Protein AF-A0A7J2YU42-F1 (afdb_monomer)

Radius of gyration: 18.14 Å; Cα contacts (8 Å, |Δi|>4): 60; chains: 1; bounding box: 50×16×52 Å

pLDDT: mean 84.02, std 6.6, range [57.03, 93.06]

Nearest PDB structures (foldseek):
  2yxh-assembly1_B  TM=6.657E-01  e=9.760E-01  Thermotoga maritima MSB8
  3hiu-assembly1_B  TM=8.303E-01  e=2.564E+00  Xanthomonas campestris pv. campestris
  4qnd-assembly1_A  TM=6.288E-01  e=1.320E+00  Vibrio sp. N418

Mean predicted aligned error: 6.69 Å

Secondary structure (DSSP, 8-state):
--HHHHHHHHHHHHHHHHHHHHHHHHHHHHH-GGGGGGS-HHHHHHHHHHHHHHHHHHHHHT-HHHHHHHHHHHHHHHHHHHHHHHHHHHHHHHHHHHHHH-

Solvent-accessible surface area (backbone atoms only — not comparable to full-atom values): 5488 Å² total; per-residue (Å²): 132,54,72,66,59,53,50,50,54,52,48,41,53,51,41,52,52,51,50,53,53,48,52,53,51,51,50,49,36,74,76,33,72,66,58,58,70,77,49,50,48,66,57,32,46,51,51,29,53,50,46,53,52,50,39,55,50,23,57,75,72,68,37,63,67,37,34,64,56,43,52,59,53,38,53,50,32,49,53,51,23,53,51,26,44,52,52,54,54,52,53,55,52,52,53,58,52,55,68,72,76,109

Foldseek 3Di:
DDPLVVVLVVLLVVLVVVLVVVVVVVVVCVVPVCVLVPDDLVNLVVQLVVLVVVLVVCVVSVNPNSNVSSVVVNVVSVVSNVVNVVVVVVVVVVVVVVVVVD

Sequence (102 aa):
MDTLAFANLLLDVASIINFIALLWMLRAIIKNRNYLRGFSVVGSFLTFISIVGFELAYHLIGNVVGFAFGWATVAFWFVAFIYTLRIKLREKRKQKENSRLS

Structure (mmCIF, N/CA/C/O backbone):
data_AF-A0A7J2YU42-F1
#
_entry.id   AF-A0A7J2YU42-F1
#
loop_
_atom_site.group_PDB
_atom_site.id
_atom_site.type_symbol
_atom_site.label_atom_id
_atom_site.label_alt_id
_atom_site.label_comp_id
_atom_site.label_asym_id
_atom_site.label_entity_id
_atom_site.label_seq_id
_atom_site.pdbx_PDB_ins_code
_atom_site.Cartn_x
_atom_site.Cartn_y
_atom_site.Cartn_z
_atom_site.occupancy
_atom_site.B_iso_or_equiv
_atom_site.auth_seq_id
_atom_site.auth_comp_id
_atom_site.auth_asym_id
_atom_site.auth_atom_id
_atom_site.pdbx_PDB_model_num
ATOM 1 N N . MET A 1 1 ? 19.285 7.638 -24.686 1.00 59.28 1 MET A N 1
ATOM 2 C CA . MET A 1 1 ? 18.315 6.915 -23.841 1.00 59.28 1 MET A CA 1
ATOM 3 C C . MET A 1 1 ? 16.945 7.196 -24.405 1.00 59.28 1 MET A C 1
ATOM 5 O O . MET A 1 1 ? 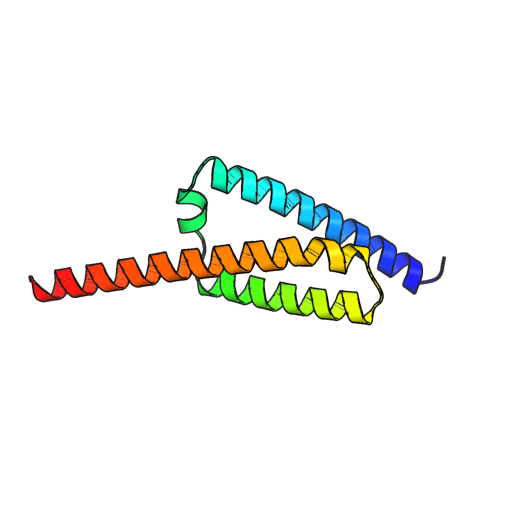16.600 8.365 -24.530 1.00 59.28 1 MET A O 1
ATOM 9 N N . ASP A 1 2 ? 16.212 6.155 -24.777 1.00 79.25 2 ASP A N 1
ATOM 10 C CA . ASP A 1 2 ? 14.858 6.309 -25.303 1.00 79.25 2 ASP A CA 1
ATOM 11 C C . ASP A 1 2 ? 13.918 6.800 -24.196 1.00 79.25 2 ASP A C 1
ATOM 13 O O . ASP A 1 2 ? 14.086 6.455 -23.023 1.00 79.25 2 ASP A O 1
ATOM 17 N N . THR A 1 3 ? 12.922 7.610 -24.554 1.00 81.88 3 THR A N 1
ATOM 18 C CA . THR A 1 3 ? 11.944 8.183 -23.610 1.00 81.88 3 THR A CA 1
ATOM 19 C C . THR A 1 3 ? 11.228 7.109 -22.787 1.00 81.88 3 THR A C 1
ATOM 21 O O . THR A 1 3 ? 10.998 7.305 -21.597 1.00 81.88 3 THR A O 1
ATOM 24 N N . LEU A 1 4 ? 10.959 5.944 -23.385 1.00 80.62 4 LEU A N 1
ATOM 25 C CA . LEU A 1 4 ? 10.412 4.765 -22.703 1.00 80.62 4 LEU A CA 1
ATOM 26 C C . LEU A 1 4 ? 11.372 4.170 -21.663 1.00 80.62 4 LEU A C 1
ATOM 28 O O . LEU A 1 4 ? 10.944 3.812 -20.569 1.00 80.62 4 LEU A O 1
ATOM 32 N N . ALA A 1 5 ? 12.669 4.098 -21.968 1.00 82.88 5 ALA A N 1
ATOM 33 C CA . ALA A 1 5 ? 13.669 3.587 -21.032 1.00 82.88 5 ALA A CA 1
ATOM 34 C C . ALA A 1 5 ? 13.836 4.526 -19.828 1.00 82.88 5 ALA A C 1
ATOM 36 O O . ALA A 1 5 ? 13.938 4.070 -18.690 1.00 82.88 5 ALA A O 1
ATOM 37 N N . PHE A 1 6 ? 13.800 5.841 -20.066 1.00 85.88 6 PHE A N 1
ATOM 38 C CA . PHE A 1 6 ? 13.822 6.834 -18.995 1.00 85.88 6 PHE A CA 1
ATOM 39 C C . PHE A 1 6 ? 12.551 6.781 -18.129 1.00 85.88 6 PHE A C 1
ATOM 41 O O . PHE A 1 6 ? 12.644 6.824 -16.904 1.00 85.88 6 PHE A O 1
ATOM 48 N N . ALA A 1 7 ? 11.373 6.621 -18.744 1.00 84.94 7 ALA A N 1
ATOM 49 C CA . ALA A 1 7 ? 10.113 6.452 -18.021 1.00 84.94 7 ALA A CA 1
ATOM 50 C C . ALA A 1 7 ? 10.115 5.190 -17.144 1.00 84.94 7 ALA A C 1
ATOM 52 O O . ALA A 1 7 ? 9.755 5.268 -15.972 1.00 84.94 7 ALA A O 1
ATOM 53 N N . ASN A 1 8 ? 10.584 4.053 -17.667 1.00 84.06 8 ASN A N 1
ATOM 54 C CA . ASN A 1 8 ? 10.698 2.817 -16.889 1.00 84.06 8 ASN A CA 1
ATOM 55 C C . ASN A 1 8 ? 11.640 2.968 -15.694 1.00 84.06 8 ASN A C 1
ATOM 57 O O . ASN A 1 8 ? 11.278 2.573 -14.591 1.00 84.06 8 ASN A O 1
ATOM 61 N N . LEU A 1 9 ? 12.783 3.632 -15.875 1.00 86.38 9 LEU A N 1
ATOM 62 C CA . LEU A 1 9 ? 13.718 3.891 -14.782 1.00 86.38 9 LEU A CA 1
ATOM 63 C C . LEU A 1 9 ? 13.099 4.769 -13.680 1.00 86.38 9 LEU A C 1
ATOM 65 O O . LEU A 1 9 ? 13.293 4.502 -12.495 1.00 86.38 9 LEU A O 1
ATOM 69 N N . LEU A 1 10 ? 12.315 5.790 -14.043 1.00 88.25 10 LEU A N 1
ATOM 70 C CA . LEU A 1 10 ? 11.583 6.601 -13.063 1.00 88.25 10 LEU A CA 1
ATOM 71 C C . LEU A 1 10 ? 10.525 5.785 -12.310 1.00 88.25 10 LEU A C 1
ATOM 73 O O . LEU A 1 10 ? 10.381 5.945 -11.096 1.00 88.25 10 LEU A O 1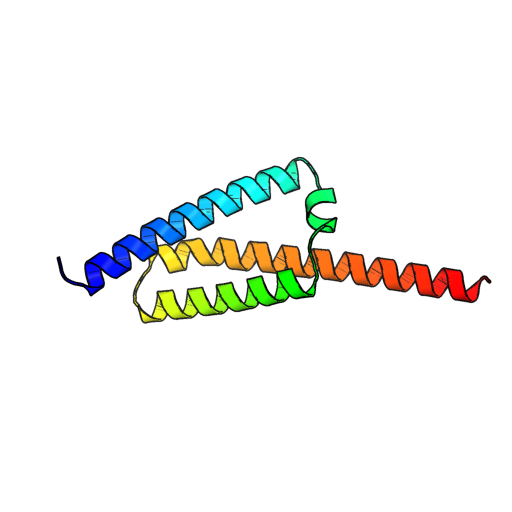
ATOM 77 N N . LEU A 1 11 ? 9.802 4.907 -13.009 1.00 87.31 11 LEU A N 1
ATOM 78 C CA . LEU A 1 11 ? 8.803 4.022 -12.406 1.00 87.31 11 LEU A CA 1
ATOM 79 C C . LEU A 1 11 ? 9.436 2.988 -11.465 1.00 87.31 11 LEU A C 1
ATOM 81 O O . LEU A 1 11 ? 8.871 2.706 -10.405 1.00 87.31 11 LEU A O 1
ATOM 85 N N . ASP A 1 12 ? 10.624 2.484 -11.794 1.00 83.62 12 ASP A N 1
ATOM 86 C CA . ASP A 1 12 ? 11.388 1.583 -10.928 1.00 83.62 12 ASP A CA 1
ATOM 87 C C . ASP A 1 12 ? 11.783 2.285 -9.628 1.00 83.62 12 ASP A C 1
ATOM 89 O O . ASP A 1 12 ? 11.524 1.779 -8.533 1.00 83.62 12 ASP A O 1
ATOM 93 N N . VAL A 1 13 ? 12.340 3.496 -9.731 1.00 88.62 13 VAL A N 1
ATOM 94 C CA . VAL A 1 13 ? 12.712 4.307 -8.561 1.00 88.62 13 VAL A CA 1
ATOM 95 C C . VAL A 1 13 ? 11.483 4.626 -7.707 1.00 88.62 13 VAL A C 1
ATOM 97 O O . VAL A 1 13 ? 11.525 4.466 -6.485 1.00 88.62 13 VAL A O 1
ATOM 100 N N . ALA A 1 14 ? 10.371 5.023 -8.330 1.00 87.50 14 ALA A N 1
ATOM 101 C CA . ALA A 1 14 ? 9.119 5.285 -7.625 1.00 87.50 14 ALA A CA 1
ATOM 102 C C . ALA A 1 14 ? 8.604 4.035 -6.890 1.00 87.50 14 ALA A C 1
ATOM 104 O O . ALA A 1 14 ? 8.191 4.124 -5.731 1.00 87.50 14 ALA A O 1
ATOM 105 N N . SER A 1 15 ? 8.684 2.866 -7.528 1.00 84.00 15 SER A N 1
ATOM 106 C CA . SER A 1 15 ? 8.272 1.586 -6.943 1.00 84.00 15 SER A CA 1
ATOM 107 C C . SER A 1 15 ? 9.135 1.200 -5.740 1.00 84.00 15 SER A C 1
ATOM 109 O O . SER A 1 15 ? 8.600 0.795 -4.707 1.00 84.00 15 SER A O 1
ATOM 111 N N . ILE A 1 16 ? 10.454 1.405 -5.821 1.00 86.19 16 ILE A N 1
ATOM 112 C CA . ILE A 1 16 ? 11.387 1.165 -4.708 1.00 86.19 16 ILE A CA 1
ATOM 113 C C . ILE A 1 16 ? 11.078 2.092 -3.527 1.00 86.19 16 ILE A C 1
ATOM 115 O O . ILE A 1 16 ? 10.982 1.633 -2.387 1.00 86.19 16 ILE A O 1
ATOM 119 N N . ILE A 1 17 ? 10.887 3.389 -3.781 1.00 89.88 17 ILE A N 1
ATOM 120 C CA . ILE A 1 17 ? 10.549 4.364 -2.731 1.00 89.88 17 ILE A CA 1
ATOM 121 C C . ILE A 1 17 ? 9.223 3.988 -2.062 1.00 89.88 17 ILE A C 1
ATOM 123 O O . ILE A 1 17 ? 9.129 3.992 -0.831 1.00 89.88 17 ILE A O 1
ATOM 127 N N . ASN A 1 18 ? 8.216 3.614 -2.854 1.00 87.81 18 ASN A N 1
ATOM 128 C CA . ASN A 1 18 ? 6.923 3.175 -2.339 1.00 87.81 18 ASN A CA 1
ATOM 129 C C . ASN A 1 18 ? 7.060 1.924 -1.456 1.00 87.81 18 ASN A C 1
ATOM 131 O O . ASN A 1 18 ? 6.479 1.854 -0.372 1.00 87.81 18 ASN A O 1
ATOM 135 N N . PHE A 1 19 ? 7.895 0.967 -1.863 1.00 84.69 19 PHE A N 1
ATOM 136 C CA . PHE A 1 19 ? 8.170 -0.228 -1.071 1.00 84.69 19 PHE A CA 1
ATOM 137 C C 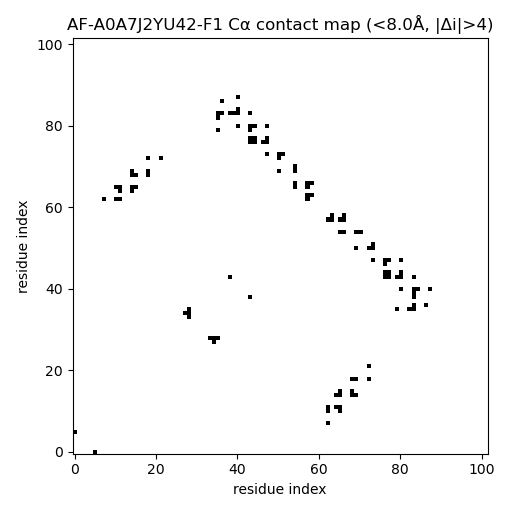. PHE A 1 19 ? 8.848 0.102 0.270 1.00 84.69 19 PHE A C 1
ATOM 139 O O . PHE A 1 19 ? 8.445 -0.414 1.314 1.00 84.69 19 PHE A O 1
ATOM 146 N N . ILE A 1 20 ? 9.821 1.020 0.289 1.00 90.31 20 ILE A N 1
ATOM 147 C CA . ILE A 1 20 ? 10.468 1.481 1.532 1.00 90.31 20 ILE A CA 1
ATOM 148 C C . ILE A 1 20 ? 9.452 2.159 2.461 1.00 90.31 20 ILE A C 1
ATOM 150 O O . ILE A 1 20 ? 9.421 1.869 3.663 1.00 90.31 20 ILE A O 1
ATOM 154 N N . ALA A 1 21 ? 8.592 3.024 1.917 1.00 88.75 21 ALA A N 1
ATOM 155 C CA . ALA A 1 21 ? 7.529 3.673 2.681 1.00 88.75 21 ALA A CA 1
ATOM 156 C C . ALA A 1 21 ? 6.572 2.640 3.300 1.00 88.75 21 ALA A C 1
ATOM 158 O O . ALA A 1 21 ? 6.188 2.755 4.469 1.00 88.75 21 ALA A O 1
ATOM 159 N N . LEU A 1 22 ? 6.254 1.581 2.554 1.00 88.38 22 LEU A N 1
ATOM 160 C CA . LEU A 1 22 ? 5.436 0.478 3.040 1.00 88.38 22 LEU A CA 1
ATOM 161 C C . LEU A 1 22 ? 6.108 -0.292 4.181 1.00 88.38 22 LEU A C 1
ATOM 163 O O . LEU A 1 22 ? 5.450 -0.584 5.180 1.00 88.38 22 LEU A O 1
ATOM 167 N N . LEU A 1 23 ? 7.414 -0.568 4.094 1.00 89.31 23 LEU A N 1
ATOM 168 C CA . LEU A 1 23 ? 8.170 -1.201 5.183 1.00 89.31 23 LEU A CA 1
ATOM 169 C C . LEU A 1 23 ? 8.175 -0.342 6.454 1.00 89.31 23 LEU A C 1
ATOM 171 O O . LEU A 1 23 ? 8.013 -0.862 7.562 1.00 89.31 23 LEU A O 1
ATOM 175 N N . TRP A 1 24 ? 8.321 0.976 6.317 1.00 90.88 24 TRP A N 1
ATOM 176 C CA . TRP A 1 24 ? 8.219 1.902 7.448 1.00 90.88 24 TRP A CA 1
ATOM 177 C C . TRP A 1 24 ? 6.828 1.898 8.072 1.00 90.88 24 TRP A C 1
ATOM 179 O O . TRP A 1 24 ? 6.702 1.860 9.300 1.00 90.88 24 TRP A O 1
ATOM 189 N N . MET A 1 25 ? 5.784 1.876 7.247 1.00 87.75 25 MET A N 1
ATOM 190 C CA . MET A 1 25 ? 4.411 1.804 7.730 1.00 87.75 25 MET A CA 1
ATOM 191 C C . MET A 1 25 ? 4.129 0.472 8.427 1.00 87.75 25 MET A C 1
ATOM 193 O O . MET A 1 25 ? 3.554 0.455 9.516 1.00 87.75 25 MET A O 1
ATOM 197 N N . LEU A 1 26 ? 4.613 -0.641 7.872 1.00 87.75 26 LEU A N 1
ATOM 198 C CA . LEU A 1 26 ? 4.522 -1.958 8.495 1.00 87.75 26 LEU A CA 1
ATOM 199 C C . LEU A 1 26 ? 5.225 -1.970 9.859 1.00 87.75 26 LEU A C 1
ATOM 201 O O . LEU A 1 26 ? 4.649 -2.426 10.848 1.00 87.75 26 LEU A O 1
ATOM 205 N N . ARG A 1 27 ? 6.427 -1.388 9.951 1.00 88.88 27 ARG A N 1
ATOM 206 C CA . ARG A 1 27 ? 7.147 -1.218 11.222 1.00 88.88 27 ARG A CA 1
ATOM 207 C C . ARG A 1 27 ? 6.340 -0.392 12.228 1.00 88.88 27 ARG A C 1
ATOM 209 O O . ARG A 1 27 ? 6.280 -0.763 13.402 1.00 88.88 27 ARG A O 1
ATOM 216 N N . ALA A 1 28 ? 5.710 0.700 11.794 1.00 87.25 28 ALA A N 1
ATOM 217 C CA . ALA A 1 28 ? 4.866 1.532 12.653 1.00 87.25 28 ALA A CA 1
ATOM 218 C C . ALA A 1 28 ? 3.645 0.761 13.183 1.00 87.25 28 ALA A C 1
ATOM 220 O O . ALA A 1 28 ? 3.330 0.856 14.369 1.00 87.25 28 ALA A O 1
ATOM 221 N N . ILE A 1 29 ? 3.016 -0.062 12.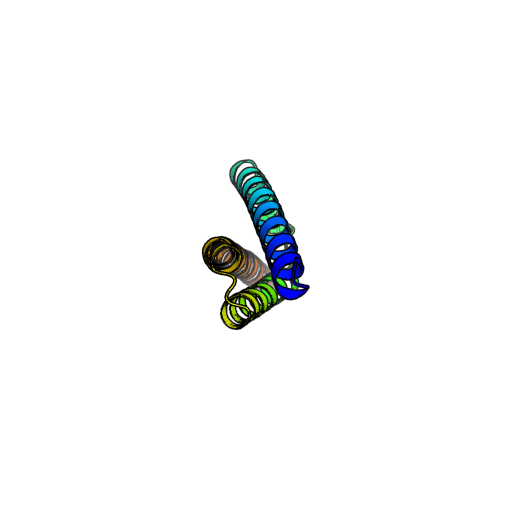340 1.00 85.81 29 ILE A N 1
ATOM 222 C CA . ILE A 1 29 ? 1.870 -0.909 12.704 1.00 85.81 29 ILE A CA 1
ATOM 223 C C . ILE A 1 29 ? 2.273 -2.005 13.695 1.00 85.81 29 ILE A C 1
ATOM 225 O O . ILE A 1 29 ? 1.558 -2.245 14.669 1.00 85.81 29 ILE A O 1
ATOM 229 N N . ILE A 1 30 ? 3.424 -2.653 13.482 1.00 85.44 30 ILE A N 1
ATOM 230 C CA . ILE A 1 30 ? 3.951 -3.673 14.402 1.00 85.44 30 ILE A CA 1
ATOM 231 C C . ILE A 1 30 ? 4.252 -3.047 15.769 1.00 85.44 30 ILE A C 1
ATOM 233 O O . ILE A 1 30 ? 3.903 -3.628 16.797 1.00 85.44 30 ILE A O 1
ATOM 237 N N . LYS A 1 31 ? 4.848 -1.846 15.790 1.00 86.62 31 LYS A N 1
ATOM 238 C CA . LYS A 1 31 ? 5.154 -1.114 17.028 1.00 86.62 31 LYS A CA 1
ATOM 239 C C . LYS A 1 31 ? 3.893 -0.604 17.733 1.00 86.62 31 LYS A C 1
ATOM 241 O O . LYS A 1 31 ? 3.845 -0.593 18.959 1.00 86.62 31 LYS A O 1
ATOM 246 N N . ASN A 1 32 ? 2.879 -0.179 16.981 1.00 85.06 32 ASN A N 1
ATOM 247 C CA . ASN A 1 32 ? 1.625 0.327 17.522 1.00 85.06 32 ASN A CA 1
ATOM 248 C C . ASN A 1 32 ? 0.425 -0.148 16.691 1.00 85.06 32 ASN A C 1
ATOM 250 O O . ASN A 1 32 ? 0.056 0.455 15.684 1.00 85.06 32 ASN A O 1
ATOM 254 N N . ARG A 1 33 ? -0.266 -1.183 17.182 1.00 73.25 33 ARG A N 1
ATOM 255 C CA . ARG A 1 33 ? -1.459 -1.743 16.521 1.00 73.25 33 ARG A CA 1
ATOM 256 C C . ARG A 1 33 ? -2.632 -0.758 16.422 1.00 73.25 33 ARG A C 1
ATOM 258 O O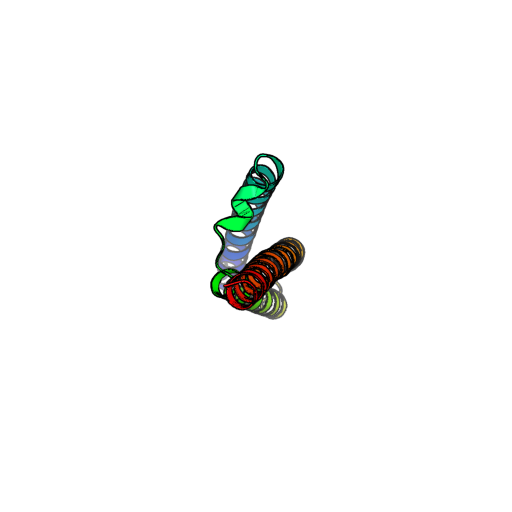 . ARG A 1 33 ? -3.522 -0.958 15.595 1.00 73.25 33 ARG A O 1
ATOM 265 N N . ASN A 1 34 ? -2.643 0.313 17.227 1.00 78.19 34 ASN A N 1
ATOM 266 C CA . ASN A 1 34 ? -3.645 1.375 17.112 1.00 78.19 34 ASN A CA 1
ATOM 267 C C . ASN A 1 34 ? -3.407 2.294 15.907 1.00 78.19 34 ASN A C 1
ATOM 269 O O . ASN A 1 34 ? -4.318 3.036 15.556 1.00 78.19 34 ASN A O 1
ATOM 273 N N . TYR A 1 35 ? -2.252 2.224 15.235 1.00 78.94 35 TYR A N 1
ATOM 274 C CA . TYR A 1 35 ? -1.970 3.024 14.039 1.00 78.94 35 TYR A CA 1
ATOM 275 C C . TYR A 1 35 ? -3.023 2.802 12.939 1.00 78.94 35 TYR A C 1
ATOM 277 O O . TYR A 1 35 ? -3.541 3.750 12.355 1.00 78.94 35 TYR A O 1
ATOM 285 N N . LEU A 1 36 ? -3.453 1.549 12.756 1.00 74.12 36 LEU A N 1
ATOM 286 C CA . LEU A 1 36 ? -4.506 1.182 11.806 1.00 74.12 36 LEU A CA 1
ATOM 287 C C . LEU A 1 36 ? -5.908 1.692 12.191 1.00 74.12 36 LEU A C 1
ATOM 289 O O . LEU A 1 36 ? -6.805 1.680 11.352 1.00 74.12 36 LEU A O 1
ATOM 293 N N . ARG A 1 37 ? -6.134 2.140 13.436 1.00 73.25 37 ARG A N 1
ATOM 294 C CA . ARG A 1 37 ? -7.430 2.714 13.851 1.00 73.25 37 ARG A CA 1
ATOM 295 C C . ARG A 1 37 ? -7.647 4.121 13.298 1.00 73.25 37 ARG A C 1
ATOM 297 O O . ARG A 1 37 ? -8.792 4.540 13.199 1.00 73.25 37 ARG A O 1
ATOM 304 N N . GLY A 1 38 ? -6.578 4.829 12.926 1.00 76.62 38 GLY A N 1
ATOM 305 C CA . GLY A 1 38 ? -6.665 6.154 12.304 1.00 76.62 38 GLY A CA 1
ATOM 306 C C . GLY A 1 38 ? -7.049 6.122 10.822 1.00 76.62 38 GLY A C 1
ATOM 307 O O . GLY A 1 38 ? -7.241 7.170 10.215 1.00 76.62 38 GLY A O 1
ATOM 308 N N . PHE A 1 39 ? -7.145 4.936 10.215 1.00 83.38 39 PHE A N 1
ATOM 309 C CA . PHE A 1 39 ? -7.371 4.806 8.781 1.00 83.38 39 PHE A CA 1
ATOM 310 C C . PHE A 1 39 ? -8.868 4.840 8.458 1.00 83.38 39 PHE A C 1
ATOM 312 O O . PHE A 1 39 ? -9.680 4.143 9.068 1.00 83.38 39 PHE A O 1
ATOM 319 N N . SER A 1 40 ? -9.235 5.612 7.435 1.00 86.06 40 SER A N 1
ATOM 320 C CA . SER A 1 40 ? -10.592 5.596 6.888 1.00 86.06 40 SER A CA 1
ATOM 321 C C . SER A 1 40 ? -10.831 4.324 6.071 1.00 86.06 40 SER A C 1
ATOM 323 O O . SER A 1 40 ? -10.004 3.942 5.240 1.00 86.06 40 SER A O 1
ATOM 325 N N . VAL A 1 41 ? -11.998 3.696 6.248 1.00 86.62 41 VAL A N 1
ATOM 326 C CA . VAL A 1 41 ? -12.438 2.551 5.424 1.00 86.62 41 VAL A CA 1
ATOM 327 C C . VAL A 1 41 ? -12.487 2.931 3.943 1.00 86.62 41 VAL A C 1
ATOM 329 O O . VAL A 1 41 ? -12.009 2.182 3.101 1.00 86.62 41 VAL A O 1
ATOM 332 N N . VAL A 1 42 ? -13.015 4.117 3.623 1.00 89.31 42 VAL A N 1
ATOM 333 C CA . VAL A 1 42 ? -13.098 4.594 2.232 1.00 89.31 42 VAL A CA 1
ATOM 334 C C . VAL A 1 42 ? -11.704 4.884 1.687 1.00 89.31 42 VAL A C 1
ATOM 336 O O . VAL A 1 42 ? -11.393 4.479 0.576 1.00 89.31 42 VAL A O 1
ATOM 339 N N . GLY A 1 43 ? -10.845 5.520 2.489 1.00 86.69 43 GLY A N 1
ATOM 340 C CA . GLY A 1 43 ? -9.466 5.807 2.089 1.00 86.69 43 GLY A CA 1
ATOM 341 C C . GLY A 1 43 ? -8.682 4.530 1.789 1.00 86.69 43 GLY A C 1
ATOM 342 O O . GLY A 1 43 ? -8.124 4.395 0.712 1.00 86.69 43 GLY A O 1
ATOM 343 N N . SER A 1 44 ? -8.713 3.553 2.699 1.00 88.12 44 SER A N 1
ATOM 344 C CA . SER A 1 44 ? -8.031 2.265 2.498 1.00 88.12 44 SER A CA 1
ATOM 345 C C . SER A 1 44 ? -8.574 1.470 1.305 1.00 88.12 44 SER A C 1
ATOM 347 O O . SER A 1 44 ? -7.786 0.853 0.592 1.00 88.12 44 SER A O 1
ATOM 349 N N . PHE A 1 45 ? -9.881 1.532 1.036 1.00 89.75 45 PHE A N 1
ATOM 350 C CA . PHE A 1 45 ? -10.485 0.923 -0.152 1.00 89.75 45 PHE A CA 1
ATOM 351 C C . PHE A 1 45 ? -10.040 1.589 -1.459 1.00 89.75 45 PHE A C 1
ATOM 353 O O . PHE A 1 45 ? -9.631 0.901 -2.392 1.00 89.75 45 PHE A O 1
ATOM 360 N N . LEU A 1 46 ? -10.097 2.923 -1.521 1.00 93.06 46 LEU A N 1
ATOM 361 C CA . LEU A 1 46 ? -9.671 3.678 -2.699 1.00 93.06 46 LEU A CA 1
ATOM 362 C C . LEU A 1 46 ? -8.185 3.455 -2.977 1.00 93.06 46 LEU A C 1
ATOM 364 O O . LEU A 1 46 ? -7.821 3.196 -4.118 1.00 93.06 46 LEU A O 1
ATOM 368 N N . THR A 1 47 ? -7.340 3.469 -1.943 1.00 90.56 47 THR A N 1
ATOM 369 C CA . THR A 1 47 ? -5.911 3.181 -2.097 1.00 90.56 47 THR A CA 1
ATOM 370 C C . THR A 1 47 ? -5.680 1.767 -2.622 1.00 90.56 47 THR A C 1
ATOM 372 O O . THR A 1 47 ? -4.890 1.592 -3.545 1.00 90.56 47 THR A O 1
ATOM 375 N N . PHE A 1 48 ? -6.400 0.768 -2.098 1.00 90.81 48 PHE A N 1
ATOM 376 C CA . PHE A 1 48 ? -6.326 -0.604 -2.601 1.00 90.81 48 PHE A CA 1
ATOM 377 C C . PHE A 1 48 ? -6.657 -0.687 -4.100 1.00 90.81 48 PHE A C 1
ATOM 379 O O . PHE A 1 48 ? -5.852 -1.219 -4.860 1.00 90.81 48 PHE A O 1
ATOM 386 N N . ILE A 1 49 ? -7.782 -0.111 -4.544 1.00 92.12 49 ILE A N 1
ATOM 387 C CA . ILE A 1 49 ? -8.164 -0.110 -5.968 1.00 92.12 49 ILE A CA 1
ATOM 388 C C . ILE A 1 49 ? -7.127 0.620 -6.822 1.00 92.12 49 ILE A C 1
ATOM 390 O O . ILE A 1 49 ? -6.747 0.114 -7.876 1.00 92.12 49 ILE A O 1
ATOM 394 N N . SER A 1 50 ? -6.644 1.779 -6.369 1.00 91.31 50 SER A N 1
ATOM 395 C CA . SER A 1 50 ? -5.627 2.541 -7.095 1.00 91.31 50 SER A CA 1
ATOM 396 C C . SER A 1 50 ? -4.365 1.715 -7.327 1.00 91.31 50 SER A C 1
ATOM 398 O O . SER A 1 50 ? -3.838 1.718 -8.434 1.00 91.31 50 SER A O 1
ATOM 400 N N . ILE A 1 51 ? -3.899 0.964 -6.324 1.00 89.69 51 ILE A N 1
ATOM 401 C CA . ILE A 1 51 ? -2.699 0.125 -6.458 1.00 89.69 51 ILE A CA 1
ATOM 402 C C . ILE A 1 51 ? -2.944 -1.044 -7.413 1.00 89.69 51 ILE A C 1
ATOM 404 O O . ILE A 1 51 ? -2.069 -1.341 -8.218 1.00 89.69 51 ILE A O 1
ATOM 408 N N . VAL A 1 52 ? -4.130 -1.664 -7.391 1.00 90.44 52 VAL A N 1
ATOM 409 C CA . VAL A 1 52 ? -4.492 -2.672 -8.406 1.00 90.44 52 VAL A CA 1
ATOM 410 C C . VAL A 1 52 ? -4.462 -2.064 -9.815 1.00 90.44 52 VAL A C 1
ATOM 412 O O . VAL A 1 52 ? -3.975 -2.695 -10.749 1.00 90.44 52 VAL A O 1
ATOM 415 N N . GLY A 1 53 ? -4.922 -0.820 -9.974 1.00 88.75 53 GLY A N 1
ATOM 416 C CA . GLY A 1 53 ? -4.815 -0.083 -11.235 1.00 88.75 53 GLY A CA 1
ATOM 417 C C . GLY A 1 53 ? -3.365 0.175 -11.662 1.00 88.75 53 GLY A C 1
ATOM 418 O O . GLY A 1 53 ? -3.029 -0.021 -12.829 1.00 88.75 53 GLY A O 1
ATOM 419 N N . PHE A 1 54 ? -2.494 0.559 -10.724 1.00 86.12 54 PHE A N 1
ATOM 420 C CA . PHE A 1 54 ? -1.063 0.734 -10.991 1.00 86.12 54 PHE A CA 1
ATOM 421 C C . PHE A 1 54 ? -0.377 -0.577 -11.388 1.00 86.12 54 PHE A C 1
ATOM 423 O O . PHE A 1 54 ? 0.425 -0.571 -12.314 1.00 86.12 54 PHE A O 1
ATOM 430 N N . GLU A 1 55 ? -0.730 -1.700 -10.762 1.00 86.94 55 GLU A N 1
ATOM 431 C CA . GLU A 1 55 ? -0.227 -3.027 -11.139 1.00 86.94 55 GLU A CA 1
ATOM 432 C C . GLU A 1 55 ? -0.571 -3.395 -12.583 1.00 86.94 55 GLU A C 1
ATOM 434 O O . GLU A 1 55 ? 0.288 -3.835 -13.350 1.00 86.94 55 GLU A O 1
ATOM 439 N N . LEU A 1 56 ? -1.817 -3.146 -12.995 1.00 86.88 56 LEU A N 1
ATOM 440 C CA . LEU A 1 56 ? -2.227 -3.347 -14.383 1.00 86.88 56 LEU A CA 1
ATOM 441 C C . LEU A 1 56 ? -1.446 -2.435 -15.338 1.00 86.88 56 LEU A C 1
ATOM 443 O O . LEU A 1 56 ? -1.034 -2.883 -16.408 1.00 86.88 56 LEU A O 1
ATOM 447 N N . ALA A 1 57 ? -1.192 -1.182 -14.950 1.00 85.12 57 ALA A N 1
ATOM 448 C CA . ALA A 1 57 ? -0.380 -0.262 -15.743 1.00 85.12 57 ALA A CA 1
ATOM 449 C C . ALA A 1 57 ? 1.078 -0.740 -15.871 1.00 85.12 57 ALA A C 1
ATOM 451 O O . ALA A 1 57 ? 1.626 -0.720 -16.973 1.00 85.12 57 ALA A O 1
ATOM 452 N N . TYR A 1 58 ? 1.692 -1.230 -14.789 1.00 82.88 58 TYR A N 1
ATOM 453 C CA . TYR A 1 58 ? 3.046 -1.791 -14.828 1.00 82.88 58 TYR A CA 1
ATOM 454 C C . TYR A 1 58 ? 3.136 -3.025 -15.721 1.00 82.88 58 TYR A C 1
ATOM 456 O O . TYR A 1 58 ? 4.084 -3.140 -16.500 1.00 82.88 58 TYR A O 1
ATOM 464 N N . HIS A 1 59 ? 2.127 -3.897 -15.676 1.00 83.38 59 HIS A N 1
ATOM 465 C CA . HIS A 1 59 ? 2.046 -5.049 -16.568 1.00 83.38 59 HIS A CA 1
ATOM 466 C C . HIS A 1 59 ? 1.978 -4.627 -18.044 1.00 83.38 59 HIS A C 1
ATOM 468 O O . HIS A 1 59 ? 2.723 -5.154 -18.867 1.00 83.38 59 HIS A O 1
ATOM 474 N N . LEU A 1 60 ? 1.143 -3.635 -18.374 1.00 84.69 60 LEU A N 1
ATOM 475 C CA . LEU A 1 60 ? 0.992 -3.126 -19.744 1.00 84.69 60 LEU A CA 1
ATOM 476 C C . LEU A 1 60 ? 2.255 -2.432 -20.276 1.00 84.69 60 LEU A C 1
ATOM 478 O O . LEU A 1 60 ? 2.530 -2.495 -21.471 1.00 84.69 60 LEU A O 1
ATOM 482 N N . ILE A 1 61 ? 3.022 -1.781 -19.401 1.00 84.00 61 ILE A N 1
ATOM 483 C CA . ILE A 1 61 ? 4.266 -1.076 -19.752 1.00 84.00 61 ILE A CA 1
ATOM 484 C C . ILE A 1 61 ? 5.476 -2.041 -19.795 1.00 84.00 61 ILE A C 1
ATOM 486 O O . ILE A 1 61 ? 6.557 -1.674 -20.255 1.00 84.00 61 ILE A O 1
ATOM 490 N N . GLY A 1 62 ? 5.305 -3.297 -19.364 1.00 79.88 62 GLY A N 1
ATOM 491 C CA . GLY A 1 62 ? 6.383 -4.290 -19.301 1.00 79.88 62 GLY A CA 1
ATOM 492 C C . GLY A 1 62 ? 7.361 -4.050 -18.146 1.00 79.88 62 GLY A C 1
ATOM 493 O O . GLY A 1 62 ? 8.487 -4.550 -18.174 1.00 79.88 62 GLY A O 1
ATOM 494 N N . ASN A 1 63 ? 6.953 -3.289 -17.126 1.00 78.94 63 ASN A N 1
ATOM 495 C CA . ASN A 1 63 ? 7.772 -3.015 -15.952 1.00 78.94 63 ASN A CA 1
ATOM 496 C C . ASN A 1 63 ? 7.635 -4.150 -14.920 1.00 78.94 63 ASN A C 1
ATOM 498 O O . ASN A 1 63 ? 6.757 -4.151 -14.056 1.00 78.94 63 ASN A O 1
ATOM 502 N N . VAL A 1 64 ? 8.537 -5.128 -15.020 1.00 76.56 64 VAL A N 1
ATOM 503 C CA . VAL A 1 64 ? 8.551 -6.334 -14.176 1.00 76.56 64 VAL A CA 1
ATOM 504 C C . VAL A 1 64 ? 8.898 -6.024 -12.715 1.00 76.56 64 VAL A C 1
ATOM 506 O O . VAL A 1 64 ? 8.398 -6.695 -11.814 1.00 76.56 64 VAL A O 1
ATOM 509 N N . VAL A 1 65 ? 9.735 -5.011 -12.465 1.00 74.88 65 VAL A N 1
ATOM 510 C CA . VAL A 1 65 ? 10.183 -4.645 -11.111 1.00 74.88 65 VAL A CA 1
ATOM 511 C C . VAL A 1 65 ? 9.031 -4.014 -10.333 1.00 74.88 65 VAL A C 1
ATOM 513 O O . VAL A 1 65 ? 8.712 -4.471 -9.234 1.00 74.88 65 VAL A O 1
ATOM 516 N N . GLY A 1 66 ? 8.365 -3.020 -10.928 1.00 74.38 66 GLY A N 1
ATOM 517 C CA . GLY A 1 66 ? 7.163 -2.401 -10.372 1.00 74.38 66 GLY A CA 1
ATOM 518 C C . GLY A 1 66 ? 6.066 -3.429 -10.108 1.00 74.38 66 GLY A C 1
ATOM 519 O O . GLY A 1 66 ? 5.535 -3.465 -9.001 1.00 74.38 66 GLY A O 1
ATOM 520 N N . PHE A 1 67 ? 5.833 -4.330 -11.068 1.00 77.38 67 PHE A N 1
ATOM 521 C CA . PHE A 1 67 ? 4.843 -5.402 -10.950 1.00 77.38 67 PHE A CA 1
ATOM 522 C C . PHE A 1 67 ? 5.148 -6.373 -9.795 1.00 77.38 67 PHE A C 1
ATOM 524 O O . PHE A 1 67 ? 4.295 -6.687 -8.969 1.00 77.38 67 PHE A O 1
ATOM 531 N N . ALA A 1 68 ? 6.393 -6.847 -9.672 1.00 77.75 68 ALA A N 1
ATOM 532 C CA . ALA A 1 68 ? 6.756 -7.788 -8.611 1.00 77.75 68 ALA A CA 1
ATOM 533 C C . ALA A 1 68 ? 6.629 -7.169 -7.205 1.00 77.75 68 ALA A C 1
ATOM 535 O O . ALA A 1 68 ? 6.127 -7.816 -6.281 1.00 77.75 68 ALA A O 1
ATOM 536 N N . PHE A 1 69 ? 7.061 -5.915 -7.030 1.00 77.50 69 PHE A N 1
ATOM 537 C CA . PHE A 1 69 ? 7.011 -5.241 -5.730 1.00 77.50 69 PHE A CA 1
ATOM 538 C C . PHE A 1 69 ? 5.623 -4.715 -5.365 1.00 77.50 69 PHE A C 1
ATOM 540 O O . PHE A 1 69 ? 5.269 -4.681 -4.178 1.00 77.50 69 PHE A O 1
ATOM 547 N N . GLY A 1 70 ? 4.812 -4.297 -6.333 1.00 80.38 70 GLY A N 1
ATOM 548 C CA . GLY A 1 70 ? 3.516 -3.721 -6.013 1.00 80.38 70 GLY A CA 1
ATOM 549 C C . GLY A 1 70 ? 2.477 -4.763 -5.591 1.00 80.38 70 GLY A C 1
ATOM 550 O O . GLY A 1 70 ? 1.602 -4.410 -4.803 1.00 80.38 70 GLY A O 1
ATOM 551 N N . TRP A 1 71 ? 2.647 -6.064 -5.870 1.00 84.06 71 TRP A N 1
ATOM 552 C CA . TRP A 1 71 ? 1.830 -7.122 -5.237 1.00 84.06 71 TRP A CA 1
ATOM 553 C C . TRP A 1 71 ? 1.934 -7.160 -3.706 1.00 84.06 71 TRP A C 1
ATOM 555 O O . TRP A 1 71 ? 0.927 -7.369 -3.022 1.00 84.06 71 TRP A O 1
ATOM 565 N N . ALA A 1 72 ? 3.115 -6.895 -3.138 1.00 85.62 72 ALA A N 1
ATOM 566 C CA . ALA A 1 72 ? 3.259 -6.754 -1.685 1.00 85.62 72 ALA A CA 1
ATOM 567 C C . ALA A 1 72 ? 2.448 -5.552 -1.167 1.00 85.62 72 ALA A C 1
ATOM 569 O O . ALA A 1 72 ? 1.812 -5.616 -0.111 1.00 85.62 72 ALA A O 1
ATOM 570 N N . THR A 1 73 ? 2.416 -4.480 -1.960 1.00 87.12 73 THR A N 1
ATOM 571 C CA . THR A 1 73 ? 1.636 -3.269 -1.694 1.00 87.12 73 THR A CA 1
ATOM 572 C C . THR A 1 73 ? 0.130 -3.538 -1.778 1.00 87.12 73 THR A C 1
ATOM 574 O O . THR A 1 73 ? -0.610 -3.143 -0.874 1.00 87.12 73 THR A O 1
ATOM 577 N N . VAL A 1 74 ? -0.329 -4.289 -2.784 1.00 89.88 74 VAL A N 1
ATOM 578 C CA . VAL A 1 74 ? -1.723 -4.748 -2.921 1.00 89.88 74 VAL A CA 1
ATOM 579 C C . VAL A 1 74 ? -2.148 -5.551 -1.693 1.00 89.88 74 VAL A C 1
ATOM 581 O O . VAL A 1 74 ? -3.155 -5.226 -1.059 1.00 89.88 74 VAL A O 1
ATOM 584 N N . ALA A 1 75 ? -1.367 -6.571 -1.320 1.00 90.06 75 ALA A N 1
ATOM 585 C CA . ALA A 1 75 ? -1.678 -7.441 -0.188 1.00 90.06 75 ALA A CA 1
ATOM 586 C C . ALA A 1 75 ? -1.766 -6.654 1.128 1.00 90.06 75 ALA A C 1
ATOM 588 O O . ALA A 1 75 ? -2.705 -6.830 1.908 1.00 90.06 75 ALA A O 1
ATOM 589 N N . PHE A 1 76 ? -0.823 -5.739 1.354 1.00 89.69 76 PHE A N 1
ATOM 590 C CA . PHE A 1 76 ? -0.823 -4.879 2.529 1.00 89.69 76 PHE A CA 1
ATOM 591 C C . PHE A 1 76 ? -2.099 -4.024 2.615 1.00 89.69 76 PHE A C 1
ATOM 593 O O . PHE A 1 76 ? -2.772 -4.014 3.652 1.00 89.69 76 PHE A O 1
ATOM 600 N N . TRP A 1 77 ? -2.464 -3.323 1.537 1.00 90.00 77 TRP A N 1
ATOM 601 C CA . TRP A 1 77 ? -3.622 -2.424 1.553 1.00 90.00 77 TRP A CA 1
ATOM 602 C C . TRP A 1 77 ? -4.948 -3.173 1.610 1.00 90.00 77 TRP A C 1
ATOM 604 O O . TRP A 1 77 ? -5.888 -2.697 2.249 1.00 90.00 77 TRP A O 1
ATOM 614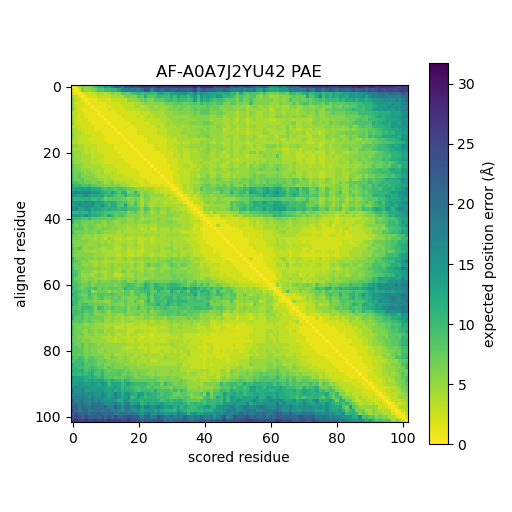 N N . PHE A 1 78 ? -5.002 -4.380 1.050 1.00 90.62 78 PHE A N 1
ATOM 615 C CA . PHE A 1 78 ? -6.134 -5.281 1.221 1.00 90.62 78 PHE A CA 1
ATOM 616 C C . PHE A 1 78 ? -6.352 -5.651 2.695 1.00 90.62 78 PHE A C 1
ATOM 618 O O . PHE A 1 78 ? -7.459 -5.518 3.222 1.00 90.62 78 PHE A O 1
ATOM 625 N N . VAL A 1 79 ? -5.288 -6.051 3.400 1.00 89.50 79 VAL A N 1
ATOM 626 C CA . VAL A 1 79 ? -5.362 -6.369 4.835 1.00 89.50 79 VAL A CA 1
ATOM 627 C C . VAL A 1 79 ? -5.736 -5.132 5.653 1.00 89.50 79 VAL A C 1
ATOM 629 O O . VAL A 1 79 ? -6.586 -5.222 6.544 1.00 89.50 79 VAL A O 1
ATOM 632 N N . ALA A 1 80 ? -5.158 -3.969 5.336 1.00 87.44 80 ALA A N 1
ATOM 633 C CA . ALA A 1 80 ? -5.492 -2.707 5.994 1.00 87.44 80 ALA A CA 1
ATOM 634 C C . ALA A 1 80 ? -6.979 -2.349 5.818 1.00 87.44 80 ALA A C 1
ATOM 636 O O . ALA A 1 80 ? -7.640 -1.977 6.790 1.00 87.44 80 ALA A O 1
ATOM 637 N N . PHE A 1 81 ? -7.529 -2.528 4.616 1.00 89.50 81 PHE A N 1
ATOM 638 C CA . PHE A 1 81 ? -8.950 -2.333 4.334 1.00 89.50 81 PHE A CA 1
ATOM 639 C C . PHE A 1 81 ? -9.846 -3.305 5.118 1.00 89.50 81 PHE A C 1
ATOM 641 O O . PHE A 1 81 ? -10.803 -2.882 5.769 1.00 89.50 81 PHE A O 1
ATOM 648 N N . ILE A 1 82 ? -9.526 -4.604 5.134 1.00 89.88 82 ILE A N 1
ATOM 649 C CA . ILE A 1 82 ? -10.290 -5.585 5.924 1.00 89.88 82 ILE A CA 1
ATOM 650 C C . ILE A 1 82 ? -10.275 -5.211 7.409 1.00 89.88 82 ILE A C 1
ATOM 652 O O . ILE A 1 82 ? -11.297 -5.309 8.096 1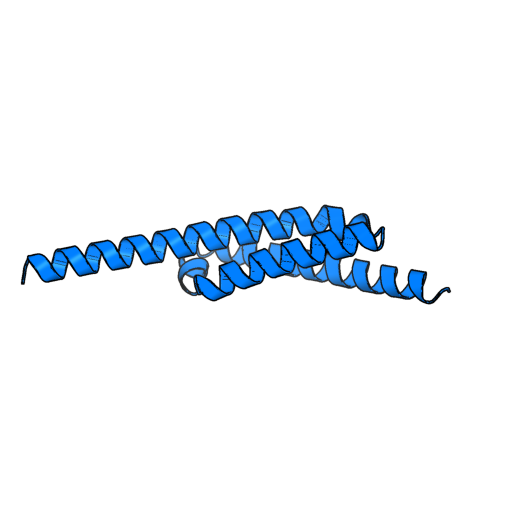.00 89.88 82 ILE A O 1
ATOM 656 N N . TYR A 1 83 ? -9.122 -4.784 7.921 1.00 88.56 83 TYR A N 1
ATOM 657 C CA . TYR A 1 83 ? -8.973 -4.422 9.322 1.00 88.56 83 TYR A CA 1
ATOM 658 C C . TYR A 1 83 ? -9.804 -3.185 9.693 1.00 88.56 83 TYR A C 1
ATOM 660 O O . TYR A 1 83 ? -10.542 -3.219 10.683 1.00 88.56 83 TYR A O 1
ATOM 668 N N . THR A 1 84 ? -9.751 -2.121 8.886 1.00 87.06 84 THR A N 1
ATOM 669 C CA . THR A 1 84 ? -10.560 -0.911 9.116 1.00 87.06 84 THR A CA 1
ATOM 670 C C . THR A 1 84 ? -12.055 -1.213 9.014 1.00 87.06 84 THR A C 1
ATOM 672 O O . THR A 1 84 ? -12.838 -0.751 9.850 1.00 87.06 84 THR A O 1
ATOM 675 N N . LEU A 1 85 ? -12.461 -2.056 8.058 1.00 89.25 85 LEU A N 1
ATOM 676 C CA . LEU A 1 85 ? -13.843 -2.509 7.918 1.00 89.25 85 LEU A CA 1
ATOM 677 C C . LEU A 1 85 ? -14.312 -3.267 9.169 1.00 89.25 85 LEU A C 1
ATOM 679 O O . LEU A 1 85 ? -15.380 -2.967 9.711 1.00 89.25 85 LEU A O 1
ATOM 683 N N . ARG A 1 86 ? -13.502 -4.207 9.677 1.00 87.50 86 ARG A N 1
ATOM 684 C CA . ARG A 1 86 ? -13.809 -4.963 10.904 1.00 87.50 86 ARG A CA 1
ATOM 685 C C . ARG A 1 86 ? -13.973 -4.054 12.121 1.00 87.50 86 ARG A C 1
ATOM 687 O O . ARG A 1 86 ? -14.897 -4.277 12.906 1.00 87.50 86 ARG A O 1
ATOM 694 N N . ILE A 1 87 ? -13.125 -3.034 12.278 1.00 86.50 87 ILE A N 1
ATOM 695 C CA . ILE A 1 87 ? -13.259 -2.056 13.372 1.00 86.50 87 ILE A CA 1
ATOM 696 C C . ILE A 1 87 ? -14.599 -1.331 13.271 1.00 86.50 87 ILE A C 1
ATOM 698 O O . ILE A 1 87 ? -15.371 -1.333 14.231 1.00 86.50 87 ILE A O 1
ATOM 702 N N . LYS A 1 88 ? -14.909 -0.779 12.094 1.00 85.81 88 LYS A N 1
ATOM 703 C CA . LYS A 1 88 ? -16.125 0.015 11.888 1.00 85.81 88 LYS A CA 1
ATOM 704 C C . LYS A 1 88 ? -17.401 -0.807 12.100 1.00 85.81 88 LYS A C 1
ATOM 706 O O . LYS A 1 88 ? -18.370 -0.314 12.676 1.00 85.81 88 LYS A O 1
ATOM 711 N N . LEU A 1 89 ? -17.402 -2.078 11.689 1.00 87.31 89 LEU A N 1
ATOM 712 C CA . LEU A 1 89 ? -18.514 -3.003 11.942 1.00 87.31 89 LEU A CA 1
ATOM 713 C C . LEU A 1 89 ? -18.686 -3.311 13.436 1.00 87.31 89 LEU A C 1
ATOM 715 O O . LEU A 1 89 ? -19.816 -3.353 13.930 1.00 87.31 89 LEU A O 1
ATOM 719 N N . ARG A 1 90 ? -17.583 -3.490 14.175 1.00 87.19 90 ARG A N 1
ATOM 720 C CA . ARG A 1 90 ? -17.621 -3.732 15.625 1.00 87.19 90 ARG A CA 1
ATOM 721 C C . ARG A 1 90 ? -18.155 -2.522 16.392 1.00 87.19 90 ARG A C 1
ATOM 723 O O . ARG A 1 90 ? -18.939 -2.700 17.322 1.00 87.19 90 ARG A O 1
ATOM 730 N N . GLU A 1 91 ? -17.762 -1.314 15.998 1.00 85.75 91 GLU A N 1
ATOM 731 C CA . GLU A 1 91 ? -18.245 -0.064 16.601 1.00 85.75 91 GLU A CA 1
ATOM 732 C C . GLU A 1 91 ? -19.746 0.139 16.357 1.00 85.75 91 GLU A C 1
ATOM 734 O O . GLU A 1 91 ? -20.489 0.362 17.315 1.00 85.75 91 GLU A O 1
ATOM 739 N N . LYS A 1 92 ? -20.224 -0.070 15.119 1.00 82.81 92 LYS A N 1
ATOM 740 C CA . LYS A 1 92 ? -21.665 -0.032 14.809 1.00 82.81 92 LYS A CA 1
ATOM 741 C C . LYS A 1 92 ? -22.475 -1.039 15.629 1.00 82.81 92 LYS A C 1
ATOM 743 O O . LYS A 1 92 ? -23.578 -0.723 16.073 1.00 82.81 92 LYS A O 1
ATOM 748 N N . ARG A 1 93 ? -21.947 -2.253 15.838 1.00 82.88 93 ARG A N 1
ATOM 749 C CA . ARG A 1 93 ? -22.630 -3.290 16.628 1.00 82.88 93 ARG A CA 1
ATOM 750 C C . ARG A 1 93 ? -22.791 -2.872 18.093 1.00 82.88 93 ARG A C 1
ATOM 752 O O . ARG A 1 93 ? -23.889 -3.000 18.619 1.00 82.88 93 ARG A O 1
ATOM 759 N N . LYS A 1 94 ? -21.739 -2.317 18.708 1.00 80.44 94 LYS A N 1
ATOM 760 C CA . LYS A 1 94 ? -21.787 -1.811 20.092 1.00 80.44 94 LYS A CA 1
ATOM 761 C C . LYS A 1 94 ? -22.759 -0.641 20.262 1.00 80.44 94 LYS A C 1
ATOM 763 O O . LYS A 1 94 ? -23.503 -0.611 21.233 1.00 80.44 94 LYS A O 1
ATOM 768 N N . GLN A 1 95 ? -22.791 0.293 19.309 1.00 79.75 95 GLN A N 1
ATOM 769 C CA . GLN A 1 95 ? -23.759 1.398 19.325 1.00 79.75 95 GLN A CA 1
ATOM 770 C C . GLN A 1 95 ? -25.206 0.893 19.321 1.00 79.75 95 GLN A C 1
ATOM 772 O O . GLN A 1 95 ? -26.022 1.363 20.108 1.00 79.75 95 GLN A O 1
ATOM 777 N N . LYS A 1 96 ? -25.505 -0.098 18.472 1.00 80.12 96 LYS A N 1
ATOM 778 C CA . LYS A 1 96 ? -26.844 -0.691 18.362 1.00 80.12 96 LYS A CA 1
ATOM 779 C C . LYS A 1 96 ? -27.277 -1.431 19.635 1.00 80.12 96 LYS A C 1
ATOM 781 O O . LYS A 1 96 ? -28.465 -1.487 19.932 1.00 80.12 96 LYS A O 1
ATOM 786 N N . GLU A 1 97 ? -26.330 -2.021 20.358 1.00 75.88 97 GLU A N 1
ATOM 787 C CA . GLU A 1 97 ? -26.577 -2.716 21.626 1.00 75.88 97 GLU A CA 1
ATOM 788 C C . GLU A 1 97 ? -26.880 -1.723 22.756 1.00 75.88 97 GLU A C 1
ATOM 790 O O . GLU A 1 97 ? -27.898 -1.863 23.42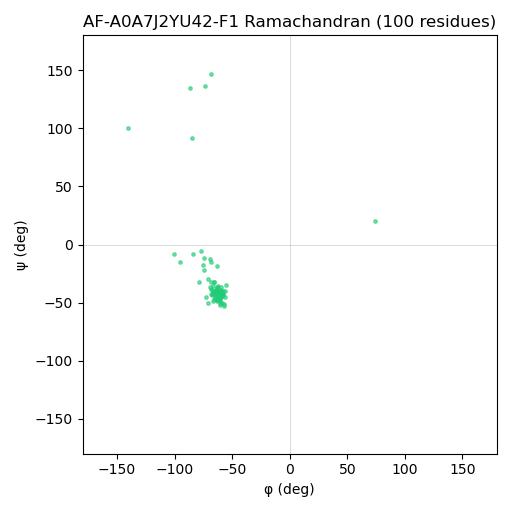6 1.00 75.88 97 GLU A O 1
ATOM 795 N N . ASN A 1 98 ? -26.098 -0.644 22.871 1.00 71.31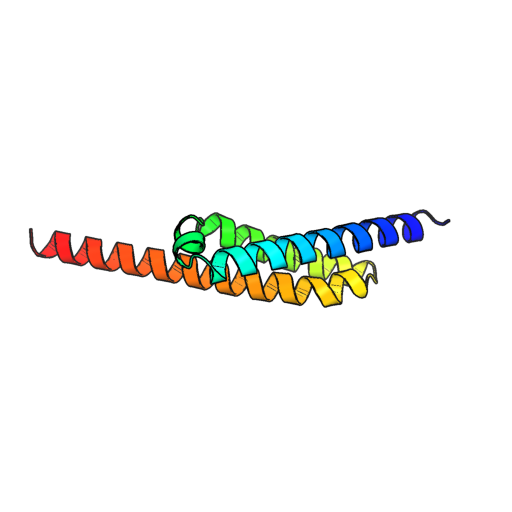 98 ASN A N 1
ATOM 796 C CA . ASN A 1 98 ? -26.357 0.419 23.848 1.00 71.31 98 ASN A CA 1
ATOM 797 C C . ASN A 1 98 ? -27.694 1.135 23.607 1.00 71.31 98 ASN A C 1
ATOM 799 O O . ASN A 1 98 ? -28.401 1.411 24.565 1.00 71.31 98 ASN A O 1
ATOM 803 N N . SER A 1 99 ? -28.085 1.375 22.348 1.00 72.06 99 SER A N 1
ATOM 804 C CA . SER A 1 99 ? -29.382 1.999 22.024 1.00 72.06 99 SER A CA 1
ATOM 805 C C . SER A 1 99 ? -30.607 1.121 22.311 1.00 72.06 99 SER A C 1
ATOM 807 O O . SER A 1 99 ? -31.728 1.594 22.207 1.00 72.06 99 SER A O 1
ATOM 809 N N . ARG A 1 100 ? -30.415 -0.180 22.570 1.00 69.81 100 ARG A N 1
ATOM 810 C CA . ARG A 1 100 ? -31.500 -1.112 22.931 1.00 69.81 100 ARG A CA 1
ATOM 811 C C . ARG A 1 100 ? -31.654 -1.288 24.442 1.00 69.81 100 ARG A C 1
ATOM 813 O O . ARG A 1 100 ? -32.639 -1.875 24.870 1.00 69.81 100 ARG A O 1
ATOM 820 N N . LEU A 1 101 ? -30.654 -0.856 25.208 1.00 66.19 101 LEU A N 1
ATOM 821 C CA . LEU A 1 101 ? -30.602 -0.942 26.669 1.00 66.19 101 LEU A CA 1
ATOM 822 C C . LEU A 1 101 ? -30.958 0.396 27.345 1.00 66.19 101 LEU A C 1
ATOM 824 O O . LEU A 1 101 ? -31.079 0.426 28.567 1.00 66.19 101 LEU A O 1
ATOM 828 N N . SER A 1 102 ? -31.099 1.473 26.563 1.00 57.03 102 SER A N 1
ATOM 829 C CA . SER A 1 102 ? -31.617 2.789 26.962 1.00 57.03 102 SER A CA 1
ATOM 830 C C . SER A 1 102 ? -33.097 2.915 26.635 1.00 57.03 102 SER A C 1
ATOM 832 O O . SER A 1 102 ? -33.837 3.463 27.473 1.00 57.03 102 SER A O 1
#